Protein AF-A0A846SU11-F1 (afdb_monomer)

Nearest PDB structures (foldseek):
  7qep-assembly1_N0  TM=3.777E-01  e=4.670E-02  Encephalitozoon cuniculi GB-M1
  6uz7-assembly1_AS  TM=3.702E-01  e=7.712E-02  Kluyveromyces lactis
  8p5d-assembly1_LS0  TM=3.777E-01  e=9.308E-02  Spraguea lophii 42_110
  5xy3-assembly1_S  TM=3.312E-01  e=1.742E-01  Trichomonas vaginalis
  4v9f-assembly1_6  TM=5.504E-01  e=1.564E+00  Haloarcula marismortui ATCC 43049

Foldseek 3Di:
DPDVPPVVPPPPPPPPPDPLQVVQQVVQCVLCVLQPDPCSNVVSSVVSPDDDPPDPPVPCPPNDQKFKKFKKAQQVFRFIFIAARDNDQVVRQVRRLVRRLVPDPHSVRIHTQDMDISWKKWKKWQPDPVPDGIFIHIAIDSDQVVRQVVRLVRRLVRCPVSSVRIDTPDMDGNHD

Secondary structure (DSSP, 8-state):
---TTTTTSSSTTSSSSSHHHHHHHHHHHHHHTTS--TTHHHHHHHTTTT--TT--------PPPP-EEEEEEETTT--EEEEEEESSHHHHHHHHHHHHHHT-SSGGGEEEEEEEESSEEEEEEE---SSS--EEEEEEESSHHHHHHHHHHHHHHHHGGGGGG-EEEEEEES--

Structure (mmCIF, N/CA/C/O backbone):
data_AF-A0A846SU11-F1
#
_entry.id   AF-A0A846SU11-F1
#
loop_
_atom_site.group_PDB
_atom_site.id
_atom_site.type_symbol
_atom_site.label_atom_id
_atom_site.label_alt_id
_atom_site.label_comp_id
_atom_site.label_asym_id
_atom_site.label_entity_id
_atom_site.label_seq_id
_atom_site.pdbx_PDB_ins_code
_atom_site.Cartn_x
_atom_site.Cartn_y
_atom_site.Cartn_z
_atom_site.occupancy
_atom_site.B_iso_or_equiv
_atom_site.auth_seq_id
_atom_site.auth_comp_id
_atom_site.auth_asym_id
_atom_site.auth_atom_id
_atom_site.pdbx_PDB_model_num
ATOM 1 N N . MET A 1 1 ? 51.229 41.767 -45.728 1.00 41.34 1 MET A N 1
ATOM 2 C CA . MET A 1 1 ? 50.208 42.374 -44.838 1.00 41.34 1 MET A CA 1
ATOM 3 C C . MET A 1 1 ? 48.866 41.704 -45.139 1.00 41.34 1 MET A C 1
ATOM 5 O O . MET A 1 1 ? 48.055 42.259 -45.854 1.00 41.34 1 MET A O 1
ATOM 9 N N . SER A 1 2 ? 48.589 40.442 -44.807 1.00 48.06 2 SER A N 1
ATOM 10 C CA . SER A 1 2 ? 48.937 39.586 -43.651 1.00 48.06 2 SER A CA 1
ATOM 11 C C . SER A 1 2 ? 48.220 39.906 -42.336 1.00 48.06 2 SER A C 1
ATOM 13 O O . SER A 1 2 ? 48.728 39.527 -41.292 1.00 48.06 2 SER A O 1
ATOM 15 N N . ILE A 1 3 ? 47.058 40.573 -42.357 1.00 48.84 3 ILE A N 1
ATOM 16 C CA . ILE A 1 3 ? 46.268 40.768 -41.118 1.00 48.84 3 ILE A CA 1
ATO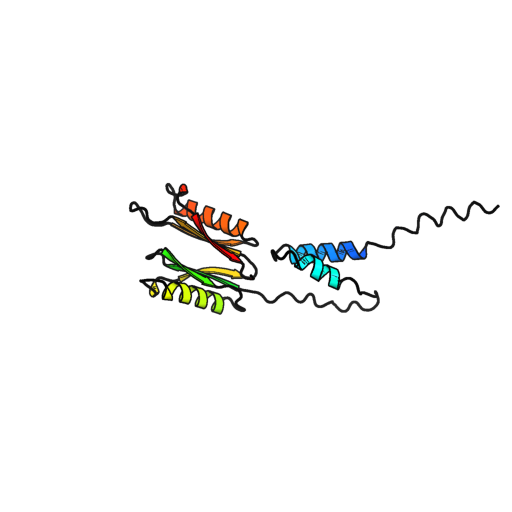M 17 C C . ILE A 1 3 ? 44.777 40.405 -41.285 1.00 48.84 3 ILE A C 1
ATOM 19 O O . ILE A 1 3 ? 44.140 39.991 -40.323 1.00 48.84 3 ILE A O 1
ATOM 23 N N . LEU A 1 4 ? 44.216 40.401 -42.501 1.00 34.19 4 LEU A N 1
ATOM 24 C CA . LEU A 1 4 ? 42.765 40.202 -42.684 1.00 34.19 4 LEU A CA 1
ATOM 25 C C . LEU A 1 4 ? 42.293 38.737 -42.819 1.00 34.19 4 LEU A C 1
ATOM 27 O O . LEU A 1 4 ? 41.109 38.490 -43.009 1.00 34.19 4 LEU A O 1
ATOM 31 N N . ARG A 1 5 ? 43.194 37.749 -42.717 1.00 40.12 5 ARG A N 1
ATOM 32 C CA . ARG A 1 5 ? 42.839 36.312 -42.762 1.00 40.12 5 ARG A CA 1
ATOM 33 C C . ARG A 1 5 ? 42.873 35.608 -41.405 1.00 40.12 5 ARG A C 1
ATOM 35 O O . ARG A 1 5 ? 42.391 34.487 -41.306 1.00 40.12 5 ARG A O 1
ATOM 42 N N . VAL A 1 6 ? 43.403 36.255 -40.367 1.00 44.25 6 VAL A N 1
ATOM 43 C CA . VAL A 1 6 ? 43.565 35.627 -39.042 1.00 44.25 6 VAL A CA 1
ATOM 44 C C . VAL A 1 6 ? 42.329 35.829 -38.158 1.00 44.25 6 VAL A C 1
ATOM 46 O O . VAL A 1 6 ? 42.034 34.989 -37.316 1.00 44.25 6 VAL A O 1
ATOM 49 N N . LEU A 1 7 ? 41.534 36.879 -38.392 1.00 41.66 7 LEU A N 1
ATOM 50 C CA . LEU A 1 7 ? 40.371 37.187 -37.547 1.00 41.66 7 LEU A CA 1
ATOM 51 C C . LEU A 1 7 ? 39.110 36.364 -37.860 1.00 41.66 7 LEU A C 1
ATOM 53 O O . LEU A 1 7 ? 38.232 36.275 -37.010 1.00 41.66 7 LEU A O 1
ATOM 57 N N . PHE A 1 8 ? 39.021 35.712 -39.023 1.00 39.62 8 PHE A N 1
ATOM 58 C CA . PHE A 1 8 ? 37.854 34.880 -39.354 1.00 39.62 8 PHE A CA 1
ATOM 59 C C . PHE A 1 8 ? 37.929 33.447 -38.811 1.00 39.62 8 PHE A C 1
ATOM 61 O O . PHE A 1 8 ? 36.906 32.773 -38.730 1.00 39.62 8 PHE A O 1
ATOM 68 N N . PHE A 1 9 ? 39.108 32.984 -38.391 1.00 40.53 9 PHE A N 1
ATOM 69 C CA . PHE A 1 9 ? 39.277 31.616 -37.887 1.00 40.53 9 PHE A CA 1
ATOM 70 C C . PHE A 1 9 ? 39.144 31.482 -36.365 1.00 40.53 9 PHE A C 1
ATOM 72 O O . PHE A 1 9 ? 39.096 30.363 -35.865 1.00 40.53 9 PHE A O 1
ATOM 79 N N . ALA A 1 10 ? 39.013 32.584 -35.620 1.00 44.22 10 ALA A N 1
ATOM 80 C CA . ALA A 1 10 ? 38.895 32.532 -34.160 1.00 44.22 10 ALA A CA 1
ATOM 81 C C . ALA A 1 10 ? 37.449 32.412 -33.633 1.00 44.22 10 ALA A C 1
ATOM 83 O O . ALA A 1 10 ? 37.269 32.150 -32.449 1.00 44.22 10 ALA A O 1
ATOM 84 N N . ILE A 1 11 ? 36.417 32.571 -34.475 1.00 48.34 11 ILE A N 1
ATOM 85 C CA . ILE A 1 11 ? 35.006 32.495 -34.026 1.00 48.34 11 ILE A CA 1
ATOM 86 C C . ILE A 1 11 ? 34.340 31.158 -34.406 1.00 48.34 11 ILE A C 1
ATOM 88 O O . ILE A 1 11 ? 33.343 30.767 -33.809 1.00 48.34 11 ILE A O 1
ATOM 92 N N . LEU A 1 12 ? 34.927 30.377 -35.316 1.00 45.78 12 LEU A N 1
ATOM 93 C CA . LEU A 1 12 ? 34.390 29.069 -35.726 1.00 45.78 12 LEU A CA 1
ATOM 94 C C . LEU A 1 12 ? 34.972 27.882 -34.932 1.00 45.78 12 LEU A C 1
ATOM 96 O O . LEU A 1 12 ? 34.860 26.739 -35.360 1.00 45.78 12 LEU A O 1
ATOM 100 N N . GLY A 1 13 ? 35.609 28.141 -33.784 1.00 43.75 13 GLY A N 1
ATOM 101 C CA . GLY A 1 13 ? 36.336 27.126 -33.011 1.00 43.75 13 GLY A CA 1
ATOM 102 C C . GLY A 1 13 ? 35.662 26.624 -31.731 1.00 43.75 13 GLY A C 1
ATOM 103 O O . GLY A 1 13 ? 36.184 25.695 -31.126 1.00 43.75 13 GLY A O 1
ATOM 104 N N . VAL A 1 14 ? 34.537 27.203 -31.289 1.00 50.31 14 VAL A N 1
ATOM 105 C CA . VAL A 1 14 ? 33.944 26.865 -29.969 1.00 50.31 14 VAL A CA 1
ATOM 106 C C . VAL A 1 14 ? 32.531 26.270 -30.053 1.00 50.31 14 VAL A C 1
ATOM 108 O O . VAL A 1 14 ? 31.925 25.987 -29.029 1.00 50.31 14 VAL A O 1
ATOM 111 N N . MET A 1 15 ? 31.986 26.036 -31.251 1.00 44.34 15 MET A N 1
ATOM 112 C CA . MET A 1 15 ? 30.589 25.583 -31.404 1.00 44.34 15 MET A CA 1
ATOM 113 C C . MET A 1 15 ? 30.408 24.111 -31.796 1.00 44.34 15 MET A C 1
ATOM 115 O O . MET A 1 15 ? 29.276 23.683 -32.001 1.00 44.34 15 MET A O 1
ATOM 119 N N . SER A 1 16 ? 31.476 23.314 -31.857 1.00 47.09 16 SER A N 1
ATOM 120 C CA . SER A 1 16 ? 31.373 21.915 -32.323 1.00 47.09 16 SER A CA 1
ATOM 121 C C . SER A 1 16 ? 31.581 20.864 -31.233 1.00 47.09 16 SER A C 1
ATOM 123 O O . SER A 1 16 ? 31.632 19.676 -31.521 1.00 47.09 16 SER A O 1
ATOM 125 N N . TRP A 1 17 ? 31.740 21.282 -29.981 1.00 42.22 17 TRP A N 1
ATOM 126 C CA . TRP A 1 17 ? 31.945 20.396 -28.839 1.00 42.22 17 TRP A CA 1
ATOM 127 C C . TRP A 1 17 ? 30.851 20.795 -27.837 1.00 42.22 17 TRP A C 1
ATOM 129 O O . TRP A 1 17 ? 30.674 21.988 -27.623 1.00 42.22 17 TRP A O 1
ATOM 139 N N . HIS A 1 18 ? 30.108 19.841 -27.267 1.00 48.16 18 HIS A N 1
ATOM 140 C CA . HIS A 1 18 ? 29.011 19.965 -26.271 1.00 48.16 18 HIS A CA 1
ATOM 141 C C . HIS A 1 18 ? 27.545 19.787 -26.730 1.00 48.16 18 HIS A C 1
ATOM 143 O O . HIS A 1 18 ? 26.698 19.601 -25.857 1.00 48.16 18 HIS A O 1
ATOM 149 N N . THR A 1 19 ? 27.182 19.731 -28.019 1.00 49.38 19 THR A N 1
ATOM 150 C CA . THR A 1 19 ? 25.759 19.485 -28.377 1.00 49.38 19 THR A CA 1
ATOM 151 C C . THR A 1 19 ? 25.312 18.032 -28.164 1.00 49.38 19 THR A C 1
ATOM 153 O O . THR A 1 19 ? 24.155 17.798 -27.817 1.00 49.38 19 THR A O 1
ATOM 156 N N . ALA A 1 20 ? 26.221 17.055 -28.274 1.00 49.12 20 ALA A N 1
ATOM 157 C CA . ALA A 1 20 ? 25.919 15.639 -28.027 1.00 49.12 20 ALA A CA 1
ATOM 158 C C . ALA A 1 20 ? 25.600 15.338 -26.546 1.00 49.12 20 ALA A C 1
ATOM 160 O O . ALA A 1 20 ? 24.793 14.459 -26.243 1.00 49.12 20 ALA A O 1
ATOM 161 N N . SER A 1 21 ? 26.178 16.106 -25.615 1.00 56.59 21 SER A N 1
ATOM 162 C CA . SER A 1 21 ? 26.011 15.882 -24.174 1.00 56.59 21 SER A CA 1
ATOM 163 C C . SER A 1 21 ? 24.641 16.320 -23.656 1.00 56.59 21 SER A C 1
ATOM 165 O O . SER A 1 21 ? 24.129 15.703 -22.728 1.00 56.59 21 SER A O 1
ATOM 167 N N . PHE A 1 22 ? 24.020 17.352 -24.245 1.00 58.19 22 PHE A N 1
ATOM 168 C CA . PHE A 1 22 ? 22.720 17.848 -23.774 1.00 58.19 22 PHE A CA 1
ATOM 169 C C . PHE A 1 22 ? 21.574 16.898 -24.136 1.00 58.19 22 PHE A C 1
ATOM 171 O O . PHE A 1 22 ? 20.717 16.636 -23.297 1.00 58.19 22 PHE A O 1
ATOM 178 N N . ALA A 1 23 ? 21.584 16.330 -25.347 1.00 59.16 23 ALA A N 1
ATOM 179 C CA . ALA A 1 23 ? 20.560 15.377 -25.773 1.00 59.16 23 ALA A CA 1
ATOM 180 C C . ALA A 1 23 ? 20.605 14.087 -24.934 1.00 59.16 23 ALA A C 1
ATOM 182 O O . ALA A 1 23 ? 19.574 13.697 -24.385 1.00 59.16 23 ALA A O 1
ATOM 183 N N . CYS A 1 24 ? 21.799 13.503 -24.737 1.00 67.25 24 CYS A N 1
ATOM 184 C CA . CYS A 1 24 ? 21.985 12.334 -23.864 1.00 67.25 24 CYS A CA 1
ATOM 185 C C . CYS A 1 24 ? 21.585 12.652 -22.411 1.00 67.25 24 CYS A C 1
ATOM 187 O O . CYS A 1 24 ? 20.802 11.920 -21.813 1.00 67.25 24 CYS A O 1
ATOM 189 N N . TYR A 1 25 ? 22.028 13.788 -21.858 1.00 69.94 25 TYR A N 1
ATOM 190 C CA . TYR A 1 25 ? 21.661 14.182 -20.495 1.00 69.94 25 TYR A CA 1
ATOM 191 C C . TYR A 1 25 ? 20.148 14.406 -20.324 1.00 69.94 25 TYR A C 1
ATOM 193 O O . TYR A 1 25 ? 19.591 14.034 -19.294 1.00 69.94 25 TYR A O 1
ATOM 201 N N . SER A 1 26 ? 19.471 14.979 -21.327 1.00 67.00 26 SER A N 1
ATOM 202 C CA . SER A 1 26 ? 18.024 15.241 -21.289 1.00 67.00 26 SER A CA 1
ATOM 203 C C . SER A 1 26 ? 17.159 13.978 -21.376 1.00 67.00 26 SER A C 1
ATOM 205 O O . SER A 1 26 ? 16.085 13.943 -20.785 1.00 67.00 26 SER A O 1
ATOM 207 N N . GLN A 1 27 ? 17.625 12.940 -22.076 1.00 65.00 27 GLN A N 1
ATOM 208 C CA . GLN A 1 27 ? 16.962 11.632 -22.105 1.00 65.00 27 GLN A CA 1
ATOM 209 C C . GLN A 1 27 ? 17.208 10.907 -20.780 1.00 65.00 27 GLN A C 1
ATOM 211 O O . GLN A 1 27 ? 16.256 10.636 -20.048 1.00 65.00 27 GLN A O 1
ATOM 216 N N . CYS A 1 28 ? 18.478 10.790 -20.368 1.00 73.12 28 CYS A N 1
ATOM 217 C CA . CYS A 1 28 ? 18.847 10.191 -19.086 1.00 73.12 28 CYS A CA 1
ATOM 218 C C . CYS A 1 28 ? 18.096 10.818 -17.902 1.00 73.12 28 CYS A C 1
ATOM 220 O O . CYS A 1 28 ? 17.705 10.102 -16.986 1.00 73.12 28 CYS A O 1
ATOM 222 N N . SER A 1 29 ? 17.870 12.137 -17.886 1.00 70.44 29 SER A N 1
ATOM 223 C CA . SER A 1 29 ? 17.114 12.777 -16.806 1.00 70.44 29 SER A CA 1
ATOM 224 C C . SER A 1 29 ? 15.637 12.368 -16.800 1.00 70.44 29 SER A C 1
ATOM 226 O O . SER A 1 29 ? 15.122 12.035 -15.735 1.00 70.44 29 SER A O 1
ATOM 228 N N . LEU A 1 30 ? 14.970 12.304 -17.958 1.00 64.44 30 LEU A N 1
ATOM 229 C CA . LEU A 1 30 ? 13.574 11.861 -18.071 1.00 64.44 30 LEU A CA 1
ATOM 230 C C . LEU A 1 30 ? 13.388 10.394 -17.655 1.00 64.44 30 LEU A C 1
ATOM 232 O O . LEU A 1 30 ? 12.387 10.059 -17.013 1.00 64.44 30 LEU A O 1
ATOM 236 N N . GLU A 1 31 ? 14.343 9.523 -17.987 1.00 61.06 31 GLU A N 1
ATOM 237 C CA . GLU A 1 31 ? 14.309 8.118 -17.576 1.00 61.06 31 GLU A CA 1
ATOM 238 C C . GLU A 1 31 ? 14.682 7.922 -16.097 1.00 61.06 31 GLU A C 1
ATOM 240 O O . GLU A 1 31 ? 14.063 7.103 -15.409 1.00 61.06 31 GLU A O 1
ATOM 245 N N . CYS A 1 32 ? 15.653 8.684 -15.583 1.00 71.00 32 CYS A N 1
ATOM 246 C CA . CYS A 1 32 ? 16.183 8.501 -14.233 1.00 71.00 32 CYS A CA 1
ATOM 247 C C . CYS A 1 32 ? 15.395 9.214 -13.126 1.00 71.00 32 CYS A C 1
ATOM 249 O O . CYS A 1 32 ? 15.512 8.803 -11.966 1.00 71.00 32 CYS A O 1
ATOM 251 N N . ASP A 1 33 ? 14.569 10.221 -13.437 1.00 63.91 33 ASP A N 1
ATOM 252 C CA . ASP A 1 33 ? 13.785 10.976 -12.438 1.00 63.91 33 ASP A CA 1
ATOM 253 C C . ASP A 1 33 ? 12.824 10.074 -11.633 1.00 63.91 33 ASP A C 1
ATOM 255 O O . ASP A 1 33 ? 12.461 10.357 -10.492 1.00 63.91 33 ASP A O 1
ATOM 259 N N . ARG A 1 34 ? 12.459 8.907 -12.183 1.00 60.66 34 ARG A N 1
ATOM 260 C CA . ARG A 1 34 ? 11.568 7.934 -11.526 1.00 60.66 34 ARG A CA 1
ATOM 261 C C . ARG A 1 34 ? 12.279 6.935 -10.611 1.00 60.66 34 ARG A C 1
ATOM 263 O O . ARG A 1 34 ? 11.605 6.208 -9.884 1.00 60.66 34 ARG A O 1
ATOM 270 N N . SER A 1 35 ? 13.611 6.866 -10.635 1.00 60.94 35 SER A N 1
ATOM 271 C CA . SER A 1 35 ? 14.362 5.770 -9.996 1.00 60.94 35 SER A CA 1
ATOM 272 C C . SER A 1 35 ? 14.759 6.014 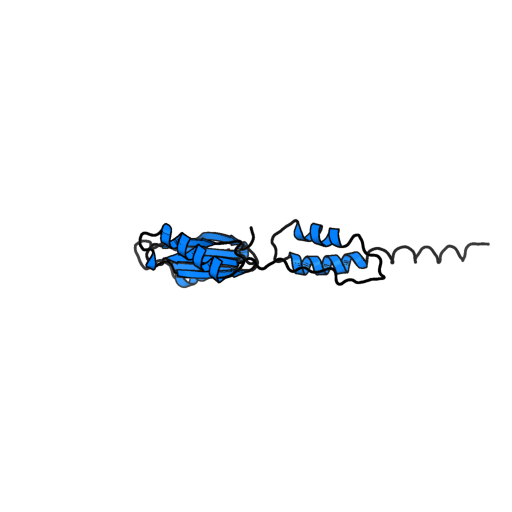-8.537 1.00 60.94 35 SER A C 1
ATOM 274 O O . SER A 1 35 ? 15.115 5.048 -7.872 1.00 60.94 35 SER A O 1
ATOM 276 N N . ASN A 1 36 ? 14.724 7.256 -8.025 1.00 59.59 36 ASN A N 1
ATOM 277 C CA . ASN A 1 36 ? 15.319 7.642 -6.723 1.00 59.59 36 ASN A CA 1
ATOM 278 C C . ASN A 1 36 ? 16.770 7.140 -6.506 1.00 59.59 36 ASN A C 1
ATOM 280 O O . ASN A 1 36 ? 17.249 7.095 -5.374 1.00 59.59 36 ASN A O 1
ATOM 284 N N . ASP A 1 37 ? 17.477 6.788 -7.581 1.00 64.31 37 ASP A N 1
ATOM 285 C CA . ASP A 1 37 ? 18.845 6.286 -7.557 1.00 64.31 37 ASP A CA 1
ATOM 286 C C . ASP A 1 37 ? 19.783 7.391 -8.050 1.00 64.31 37 ASP A C 1
ATOM 288 O O . ASP A 1 37 ? 19.783 7.754 -9.230 1.00 64.31 37 ASP A O 1
ATOM 292 N N . ALA A 1 38 ? 20.584 7.934 -7.131 1.00 64.69 38 ALA A N 1
ATOM 293 C CA . ALA A 1 38 ? 21.548 8.994 -7.421 1.00 64.69 38 ALA A CA 1
ATOM 294 C C . ALA A 1 38 ? 22.657 8.547 -8.393 1.00 64.69 38 ALA A C 1
ATOM 296 O O . ALA A 1 38 ? 23.331 9.392 -8.982 1.00 64.69 38 ALA A O 1
ATOM 297 N N . SER A 1 39 ? 22.837 7.236 -8.582 1.00 69.94 39 SER A N 1
ATOM 298 C CA . SER A 1 39 ? 23.801 6.667 -9.521 1.00 69.94 39 SER A CA 1
ATOM 299 C C . SER A 1 39 ? 23.241 6.478 -10.937 1.00 69.94 39 SER A C 1
ATOM 301 O O . SER A 1 39 ? 24.019 6.323 -11.876 1.00 69.94 39 SER A O 1
ATOM 303 N N . CYS A 1 40 ? 21.921 6.592 -11.132 1.00 73.50 40 CYS A N 1
ATOM 304 C CA . CYS A 1 40 ? 21.284 6.393 -12.439 1.00 73.50 40 CYS A CA 1
ATOM 305 C C . CYS A 1 40 ? 21.804 7.374 -13.498 1.00 73.50 40 CYS A C 1
ATOM 307 O O . CYS A 1 40 ? 22.213 6.963 -14.581 1.00 73.50 40 CYS A O 1
ATOM 309 N N . ILE A 1 41 ? 21.859 8.670 -13.168 1.00 73.56 41 ILE A N 1
ATOM 310 C CA . ILE A 1 41 ? 22.346 9.706 -14.090 1.00 73.56 41 ILE A CA 1
ATOM 311 C C . ILE A 1 41 ? 23.819 9.472 -14.473 1.00 73.56 41 ILE A C 1
ATOM 313 O O . ILE A 1 41 ? 24.095 9.400 -15.669 1.00 73.56 41 ILE A O 1
ATOM 317 N N . PRO A 1 42 ? 24.778 9.321 -13.536 1.00 65.06 42 PRO A N 1
ATOM 318 C CA . PRO A 1 42 ? 26.177 9.112 -13.909 1.00 65.06 42 PRO A CA 1
ATOM 319 C C . PRO A 1 42 ? 26.436 7.780 -14.630 1.00 65.06 42 PRO A C 1
ATOM 321 O O . PRO A 1 42 ? 27.301 7.757 -15.500 1.00 65.06 42 PRO A O 1
ATOM 324 N N . LEU A 1 43 ? 25.690 6.704 -14.342 1.00 68.06 43 LEU A N 1
ATOM 325 C CA . LEU A 1 43 ? 25.784 5.429 -15.078 1.00 68.06 43 LEU A CA 1
ATOM 326 C C . LEU A 1 43 ? 25.211 5.525 -16.504 1.00 68.06 43 LEU A C 1
ATOM 328 O O . LEU A 1 43 ? 25.769 4.963 -17.448 1.00 68.06 43 LEU A O 1
ATOM 332 N N . CYS A 1 44 ? 24.111 6.259 -16.680 1.00 73.00 44 CYS A N 1
ATOM 333 C CA . CYS A 1 44 ? 23.528 6.524 -17.996 1.00 73.00 44 CYS A CA 1
ATOM 334 C C . CYS A 1 44 ? 24.467 7.395 -18.843 1.00 73.00 44 CYS A C 1
ATOM 336 O O . CYS A 1 44 ? 24.798 7.058 -19.977 1.00 73.00 44 CYS A O 1
ATOM 338 N N . VAL A 1 45 ? 24.984 8.479 -18.259 1.00 71.12 45 VAL A N 1
ATOM 339 C CA . VAL A 1 45 ? 25.872 9.425 -18.946 1.00 71.12 45 VAL A CA 1
ATOM 340 C C . VAL A 1 45 ? 27.250 8.820 -19.246 1.00 71.12 45 VAL A C 1
ATOM 342 O O . VAL A 1 45 ? 27.815 9.118 -20.297 1.00 71.12 45 VAL A O 1
ATOM 345 N N . SER A 1 46 ? 27.800 7.949 -18.388 1.00 66.88 46 SER A N 1
ATOM 346 C CA . SER A 1 46 ? 29.077 7.264 -18.666 1.00 66.88 46 SER A CA 1
ATOM 347 C C . SER A 1 46 ? 28.986 6.321 -19.868 1.00 66.88 46 SER A C 1
ATOM 349 O O . SER A 1 46 ? 29.954 6.169 -20.612 1.00 66.88 46 SER A O 1
ATOM 351 N N . SER A 1 47 ? 27.798 5.772 -20.125 1.00 63.72 47 SER A N 1
ATOM 352 C CA . SER A 1 47 ? 27.512 4.945 -21.301 1.00 63.72 47 SER A CA 1
ATOM 353 C C . SER A 1 47 ? 27.477 5.756 -22.610 1.00 63.72 47 SER A C 1
ATOM 355 O O . SER A 1 47 ? 27.575 5.180 -23.689 1.00 63.72 47 SER A O 1
ATOM 357 N N . CYS A 1 48 ? 27.406 7.094 -22.540 1.00 64.19 48 CYS A N 1
ATOM 358 C CA . CYS A 1 48 ? 27.434 7.985 -23.707 1.00 64.19 48 CYS A CA 1
ATOM 359 C C . CYS A 1 48 ? 28.858 8.363 -24.175 1.00 64.19 48 CYS A C 1
ATOM 361 O O . CYS A 1 48 ? 29.002 8.985 -25.226 1.00 64.19 48 CYS A O 1
ATOM 363 N N . GLN A 1 49 ? 29.922 8.014 -23.438 1.00 54.41 49 GLN A N 1
ATOM 364 C CA . GLN A 1 49 ? 31.281 8.538 -23.675 1.00 54.41 49 GLN A CA 1
ATOM 365 C C . GLN A 1 49 ? 32.102 7.806 -24.764 1.00 54.41 49 GLN A C 1
ATOM 367 O O . GLN A 1 49 ? 33.315 7.990 -24.832 1.00 54.41 49 GLN A O 1
ATOM 372 N N . GLY A 1 50 ? 31.477 7.007 -25.639 1.00 51.41 50 GLY A N 1
ATOM 373 C CA . GLY A 1 50 ? 32.194 6.146 -26.598 1.00 51.41 50 GLY A CA 1
ATOM 374 C C . GLY A 1 50 ? 31.719 6.138 -28.057 1.00 51.41 50 GLY A C 1
ATOM 375 O O . GLY A 1 50 ? 32.085 5.219 -28.783 1.00 51.41 50 GLY A O 1
ATOM 376 N N . MET A 1 51 ? 30.902 7.090 -28.519 1.00 45.94 51 MET A N 1
ATOM 377 C CA . MET A 1 51 ? 30.251 6.976 -29.838 1.00 45.94 51 MET A CA 1
ATOM 378 C C . MET A 1 51 ? 31.031 7.661 -30.981 1.00 45.94 51 MET A C 1
ATOM 380 O O . MET A 1 51 ? 31.126 8.886 -31.029 1.00 45.94 51 MET A O 1
ATOM 384 N N . ASN A 1 52 ? 31.531 6.865 -31.939 1.00 48.19 52 ASN A N 1
ATOM 385 C CA . ASN A 1 52 ? 31.737 7.292 -33.331 1.00 48.19 52 ASN A CA 1
ATOM 386 C C . ASN A 1 52 ? 30.370 7.315 -34.043 1.00 48.19 52 ASN A C 1
ATOM 388 O O . ASN A 1 52 ? 29.563 6.408 -33.863 1.00 48.19 52 ASN A O 1
ATOM 392 N N . MET A 1 53 ? 30.126 8.346 -34.850 1.00 51.00 53 MET A N 1
ATOM 393 C CA . MET A 1 53 ? 28.827 8.725 -35.439 1.00 51.00 53 MET A CA 1
ATOM 394 C C . MET A 1 53 ? 28.306 7.842 -36.596 1.00 51.00 53 MET A C 1
ATOM 396 O O . MET A 1 53 ? 27.267 8.173 -37.157 1.00 51.00 53 MET A O 1
ATOM 400 N N . ASP A 1 54 ? 28.974 6.742 -36.963 1.00 41.22 54 ASP A N 1
ATOM 401 C CA . ASP A 1 54 ? 28.664 6.021 -38.217 1.00 41.22 54 ASP A CA 1
ATOM 402 C C . ASP A 1 54 ? 27.826 4.744 -38.064 1.00 41.22 54 ASP A C 1
ATOM 404 O O . ASP A 1 54 ? 27.337 4.215 -39.059 1.00 41.22 54 ASP A O 1
ATOM 408 N N . TYR A 1 55 ? 27.575 4.274 -36.842 1.00 43.97 55 TYR A N 1
ATOM 409 C CA . TYR A 1 55 ? 26.595 3.216 -36.596 1.00 43.97 55 TYR A CA 1
ATOM 410 C C . TYR A 1 55 ? 25.833 3.549 -35.321 1.00 43.97 55 TYR A C 1
ATOM 412 O O . TYR A 1 55 ? 26.276 3.254 -34.213 1.00 43.97 55 TYR A O 1
ATOM 420 N N . ILE A 1 56 ? 24.668 4.179 -35.486 1.00 46.12 56 ILE A N 1
ATOM 421 C CA . ILE A 1 56 ? 23.635 4.177 -34.452 1.00 46.12 56 ILE A CA 1
ATOM 422 C C . ILE A 1 56 ? 23.096 2.744 -34.402 1.00 46.12 56 ILE A C 1
ATOM 424 O O . ILE A 1 56 ? 22.040 2.433 -34.947 1.00 46.12 56 ILE A O 1
ATOM 428 N N . GLU A 1 57 ? 23.845 1.845 -33.768 1.00 47.62 57 GLU A N 1
ATOM 429 C CA . GLU A 1 57 ? 23.205 0.744 -33.063 1.00 47.62 57 GLU A CA 1
ATOM 430 C C . GLU A 1 57 ? 22.240 1.430 -32.088 1.00 47.62 57 GLU A C 1
ATOM 432 O O . GLU A 1 57 ? 22.677 2.331 -31.360 1.00 47.62 57 GLU A O 1
ATOM 437 N N . PRO A 1 58 ? 20.935 1.112 -32.084 1.00 50.84 58 PRO A N 1
ATOM 438 C CA . PRO A 1 58 ? 20.070 1.530 -31.000 1.00 50.84 58 PRO A CA 1
ATOM 439 C C . PRO A 1 58 ? 20.682 0.937 -29.735 1.00 50.84 58 PRO A C 1
ATOM 441 O O . PRO A 1 58 ? 20.468 -0.235 -29.429 1.00 50.84 58 PRO A O 1
ATOM 444 N N . GLY A 1 59 ? 21.507 1.737 -29.049 1.00 48.78 59 GLY A N 1
ATOM 445 C CA . GLY A 1 59 ? 22.069 1.402 -27.757 1.00 48.78 59 GLY A CA 1
ATOM 446 C C . GLY A 1 59 ? 20.885 0.930 -26.955 1.00 48.78 59 GLY A C 1
ATOM 447 O O . GLY A 1 59 ? 19.903 1.667 -26.844 1.00 48.78 59 GLY A O 1
ATOM 448 N N . SER A 1 60 ? 20.902 -0.346 -26.574 1.00 52.84 60 SER A N 1
ATOM 449 C CA . SER A 1 60 ? 19.748 -0.976 -25.96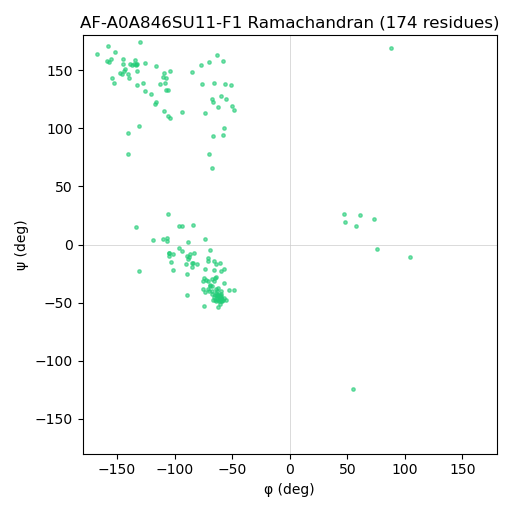7 1.00 52.84 60 SER A CA 1
ATOM 450 C C . SER A 1 60 ? 19.416 -0.143 -24.741 1.00 52.84 60 SER A C 1
ATOM 452 O O . SER A 1 60 ? 20.088 -0.258 -23.715 1.00 52.84 60 SER A O 1
ATOM 454 N N . GLY A 1 61 ? 18.411 0.726 -24.860 1.00 50.06 61 GLY A N 1
ATOM 455 C CA . GLY A 1 61 ? 17.751 1.394 -23.756 1.00 50.06 61 GLY A CA 1
ATOM 456 C C . GLY A 1 61 ? 17.014 0.305 -23.006 1.00 50.06 61 GLY A C 1
ATOM 457 O O . GLY A 1 61 ? 15.791 0.205 -23.075 1.00 50.06 61 GLY A O 1
ATOM 458 N N . ALA A 1 62 ? 17.785 -0.608 -22.415 1.00 55.69 62 ALA A N 1
ATOM 459 C CA . ALA A 1 62 ? 17.314 -1.789 -21.749 1.00 55.69 62 ALA A CA 1
ATOM 460 C C . ALA A 1 62 ? 16.571 -1.266 -20.535 1.00 55.69 62 ALA A C 1
ATOM 462 O O . ALA A 1 62 ? 17.155 -0.948 -19.498 1.00 55.69 62 ALA A O 1
ATOM 463 N N . LYS A 1 63 ? 15.262 -1.093 -20.716 1.00 63.12 63 LYS A N 1
ATOM 464 C CA . LYS A 1 63 ? 14.340 -0.744 -19.656 1.00 63.12 63 LYS A CA 1
ATOM 465 C C . LYS A 1 63 ? 14.610 -1.722 -18.524 1.00 63.12 63 LYS A C 1
ATOM 467 O O . LYS A 1 63 ? 14.472 -2.932 -18.713 1.00 63.12 63 LYS A O 1
ATOM 472 N N . LEU A 1 64 ? 15.005 -1.194 -17.365 1.00 77.19 64 LEU A N 1
ATOM 473 C CA . LEU A 1 64 ? 15.196 -2.026 -16.185 1.00 77.19 64 LEU A CA 1
ATOM 474 C C . LEU A 1 64 ? 13.937 -2.882 -15.980 1.00 77.19 64 LEU A C 1
ATOM 476 O O . LEU A 1 64 ? 12.822 -2.358 -16.132 1.00 77.19 64 LEU A O 1
ATOM 480 N N . PRO A 1 65 ? 14.094 -4.175 -15.646 1.00 85.00 65 PRO A N 1
ATOM 481 C CA . PRO A 1 65 ? 12.952 -5.050 -15.449 1.00 85.00 65 PRO A CA 1
ATOM 482 C C . PRO A 1 65 ? 12.034 -4.449 -14.386 1.00 85.00 65 PRO A C 1
ATOM 484 O O . PRO A 1 65 ? 12.501 -3.899 -13.377 1.00 85.00 65 PRO A O 1
ATOM 487 N N . ASP A 1 66 ? 10.728 -4.520 -14.641 1.00 92.44 66 ASP A N 1
ATOM 488 C CA . ASP A 1 66 ? 9.730 -4.003 -13.714 1.00 92.44 66 ASP A CA 1
ATOM 489 C C . ASP A 1 66 ? 9.852 -4.724 -12.380 1.00 92.44 66 ASP A C 1
ATOM 491 O O . ASP A 1 66 ? 9.845 -5.952 -12.318 1.00 92.44 66 ASP A O 1
ATOM 495 N N . LYS A 1 67 ? 9.964 -3.943 -11.307 1.00 96.19 67 LYS A N 1
ATOM 496 C CA . LYS A 1 67 ? 9.934 -4.469 -9.948 1.00 96.19 67 LYS A CA 1
ATOM 497 C C . LYS A 1 67 ? 8.620 -4.106 -9.300 1.00 96.19 67 LYS A C 1
ATOM 499 O O . LYS A 1 67 ? 8.195 -2.953 -9.359 1.00 96.19 67 LYS A O 1
ATOM 504 N N . TYR A 1 68 ? 8.006 -5.094 -8.669 1.00 98.12 68 TYR A N 1
ATOM 505 C CA . TYR A 1 68 ? 6.702 -5.005 -8.038 1.00 98.12 68 TYR A CA 1
ATOM 506 C C . TYR A 1 68 ? 6.845 -5.008 -6.519 1.00 98.12 68 TYR A C 1
ATOM 508 O O . TYR A 1 68 ? 7.692 -5.699 -5.945 1.00 98.12 68 TYR A O 1
ATOM 516 N N . GLY A 1 69 ? 5.984 -4.231 -5.873 1.00 98.19 69 GLY A N 1
ATOM 517 C CA . GLY A 1 69 ? 5.776 -4.251 -4.438 1.00 98.19 69 GLY A CA 1
ATOM 518 C C . GLY A 1 69 ? 4.291 -4.234 -4.109 1.00 98.19 69 GLY A C 1
ATOM 519 O O . GLY A 1 69 ? 3.468 -3.787 -4.911 1.00 98.19 69 GLY A O 1
ATOM 520 N N . ALA A 1 70 ? 3.944 -4.744 -2.934 1.00 98.69 70 ALA A N 1
ATOM 521 C CA . ALA A 1 70 ? 2.572 -4.758 -2.453 1.00 98.69 70 ALA A CA 1
ATOM 522 C C . ALA A 1 70 ? 2.503 -4.553 -0.942 1.00 98.69 70 ALA A C 1
ATOM 524 O O . ALA A 1 70 ? 3.448 -4.834 -0.204 1.00 98.69 70 ALA A O 1
ATOM 525 N N . ILE A 1 71 ? 1.355 -4.056 -0.494 1.00 98.62 71 ILE A N 1
ATOM 526 C CA . ILE A 1 71 ? 0.977 -3.942 0.909 1.00 98.62 71 ILE A CA 1
ATOM 527 C C . ILE A 1 71 ? -0.295 -4.757 1.086 1.00 98.62 71 ILE A C 1
ATOM 529 O O . ILE A 1 71 ? -1.259 -4.566 0.345 1.00 98.62 71 ILE A O 1
ATOM 533 N N . ALA A 1 72 ? -0.305 -5.639 2.076 1.00 98.31 72 ALA A N 1
ATOM 534 C CA . ALA A 1 72 ? -1.496 -6.319 2.555 1.00 98.31 72 ALA A CA 1
ATOM 535 C C . ALA A 1 72 ? -1.867 -5.794 3.942 1.00 98.31 72 ALA A C 1
ATOM 537 O O . ALA A 1 72 ? -0.990 -5.418 4.722 1.00 98.31 72 ALA A O 1
ATOM 538 N N . PHE A 1 73 ? -3.159 -5.765 4.245 1.00 96.31 73 PHE A N 1
ATOM 539 C CA . PHE A 1 73 ? -3.690 -5.207 5.479 1.00 96.31 73 PHE A CA 1
ATOM 540 C C . PHE A 1 73 ? -4.820 -6.076 6.030 1.00 96.31 73 PHE A C 1
ATOM 542 O O . PHE A 1 73 ? -5.612 -6.626 5.269 1.00 96.31 73 PHE A O 1
ATOM 549 N N . SER A 1 74 ? -4.879 -6.180 7.355 1.00 93.69 74 SER A N 1
ATOM 550 C CA . SER A 1 74 ? -5.972 -6.778 8.120 1.00 93.69 74 SER A CA 1
ATOM 551 C C . SER A 1 74 ? -6.705 -5.659 8.848 1.00 93.69 74 SER A C 1
ATOM 553 O O . SER A 1 74 ? -6.141 -5.007 9.730 1.00 93.69 74 SER A O 1
ATOM 555 N N . HIS A 1 75 ? -7.965 -5.424 8.487 1.00 87.56 75 HIS A N 1
ATOM 556 C CA . HIS A 1 75 ? -8.771 -4.381 9.114 1.00 87.56 75 HIS A CA 1
ATOM 557 C C . HIS A 1 75 ? -9.118 -4.725 10.565 1.00 87.56 75 HIS A C 1
ATOM 559 O O . HIS A 1 75 ? -9.132 -3.846 11.423 1.00 87.56 75 HIS A O 1
ATOM 565 N N . ALA A 1 76 ? -9.350 -6.005 10.861 1.00 86.44 76 ALA A N 1
ATOM 566 C CA . ALA A 1 76 ? -9.743 -6.460 12.186 1.00 86.44 76 ALA A CA 1
ATOM 567 C C . ALA A 1 76 ? -8.603 -6.344 13.206 1.00 86.44 76 ALA A C 1
ATOM 569 O O . ALA A 1 76 ? -8.836 -5.979 14.357 1.00 86.44 76 ALA A O 1
ATOM 570 N N . THR A 1 77 ? -7.369 -6.661 12.801 1.00 87.38 77 THR A N 1
ATOM 571 C CA . THR A 1 77 ? -6.214 -6.689 13.719 1.00 87.38 77 THR A CA 1
ATOM 572 C C . THR A 1 77 ? -5.273 -5.502 13.556 1.00 87.38 77 THR A C 1
ATOM 574 O O . THR A 1 77 ? -4.340 -5.365 14.344 1.00 87.38 77 THR A O 1
ATOM 577 N N . MET A 1 78 ? -5.487 -4.659 12.540 1.00 88.44 78 MET A N 1
ATOM 578 C CA . MET A 1 78 ? -4.565 -3.596 12.117 1.00 88.44 78 MET A CA 1
ATOM 579 C C . MET A 1 78 ? -3.162 -4.114 11.752 1.00 88.44 78 MET A C 1
ATOM 581 O O . MET A 1 78 ? -2.212 -3.331 11.676 1.00 88.44 78 MET A O 1
ATOM 585 N N . ASN A 1 79 ? -3.017 -5.427 11.533 1.00 92.94 79 ASN A N 1
ATOM 586 C CA . ASN A 1 79 ? -1.764 -6.015 11.087 1.00 92.94 79 ASN A CA 1
ATOM 587 C C . ASN A 1 79 ? -1.557 -5.763 9.593 1.00 92.94 79 ASN A C 1
ATOM 589 O O . ASN A 1 79 ? -2.516 -5.596 8.838 1.00 92.94 79 ASN A O 1
ATOM 593 N N . TYR A 1 80 ? -0.305 -5.762 9.154 1.00 95.94 80 TYR A N 1
ATOM 594 C CA . TYR A 1 80 ? 0.027 -5.532 7.759 1.00 95.94 80 TYR A CA 1
ATOM 595 C C . TYR A 1 80 ? 1.223 -6.364 7.317 1.00 95.94 80 TYR A C 1
ATOM 597 O O . TYR A 1 80 ? 2.036 -6.816 8.123 1.00 95.94 80 TYR A O 1
ATOM 605 N N . GLY A 1 81 ? 1.337 -6.543 6.008 1.00 97.50 81 GLY A N 1
ATOM 606 C CA . GLY A 1 81 ? 2.494 -7.156 5.384 1.00 97.50 81 GLY A CA 1
ATOM 607 C C . GLY A 1 81 ? 2.913 -6.418 4.137 1.00 97.50 81 GLY A C 1
ATOM 608 O O . GLY A 1 81 ? 2.115 -5.714 3.522 1.00 97.50 81 GLY A O 1
ATOM 609 N N . ILE A 1 82 ? 4.193 -6.535 3.806 1.00 97.94 82 ILE A N 1
ATOM 610 C CA . ILE A 1 82 ? 4.780 -5.854 2.659 1.00 97.94 82 ILE A CA 1
ATOM 611 C C . ILE A 1 82 ? 5.618 -6.813 1.831 1.00 97.94 82 ILE A C 1
ATOM 613 O O . ILE A 1 82 ? 6.161 -7.789 2.345 1.00 97.94 82 ILE A O 1
ATOM 617 N N . SER A 1 83 ? 5.770 -6.486 0.560 1.00 98.19 83 SER A N 1
ATOM 618 C CA . SER A 1 83 ? 6.681 -7.158 -0.358 1.00 98.19 83 SER A CA 1
ATOM 619 C C . SER A 1 83 ? 7.282 -6.144 -1.326 1.00 98.19 83 SER A C 1
ATOM 621 O O . SER A 1 83 ? 6.649 -5.141 -1.651 1.00 98.19 83 SER A O 1
ATOM 623 N N . TYR A 1 84 ? 8.510 -6.383 -1.775 1.00 97.56 84 TYR A N 1
ATOM 624 C CA . TYR A 1 84 ? 9.232 -5.541 -2.730 1.00 97.56 84 TYR A CA 1
ATOM 625 C C . TYR A 1 84 ? 10.221 -6.401 -3.526 1.00 97.56 84 TYR A C 1
ATOM 627 O O . TYR A 1 84 ? 10.518 -7.527 -3.134 1.00 97.56 84 TYR A O 1
ATOM 635 N N . ASN A 1 85 ? 10.735 -5.861 -4.629 1.00 96.62 85 ASN A N 1
ATOM 636 C CA . ASN A 1 85 ? 11.699 -6.485 -5.537 1.00 96.62 85 ASN A CA 1
ATOM 637 C C . ASN A 1 85 ? 11.218 -7.781 -6.220 1.00 96.62 85 ASN A C 1
ATOM 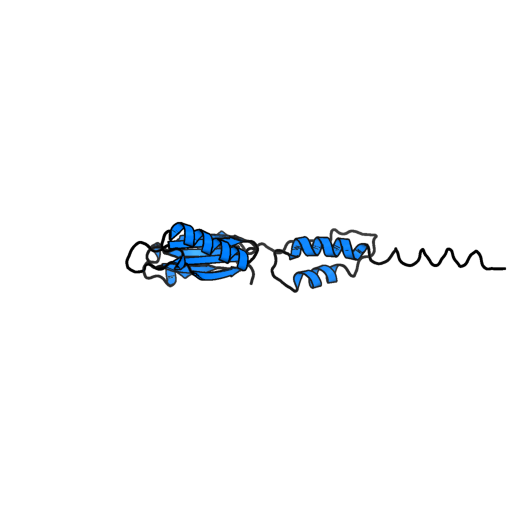639 O O . ASN A 1 85 ? 12.029 -8.603 -6.642 1.00 96.62 85 ASN A O 1
ATOM 643 N N . PHE A 1 86 ? 9.905 -7.955 -6.372 1.00 97.31 86 PHE A N 1
ATOM 644 C CA . PHE A 1 86 ? 9.337 -9.090 -7.103 1.00 97.31 86 PHE A CA 1
ATOM 645 C C . PHE A 1 86 ? 9.277 -8.814 -8.606 1.00 97.31 86 PHE A C 1
ATOM 647 O O . PHE A 1 86 ? 9.051 -7.679 -9.015 1.00 97.31 86 PHE A O 1
ATOM 654 N N . ASP A 1 87 ? 9.414 -9.860 -9.422 1.00 95.94 87 ASP A N 1
ATOM 655 C CA . ASP A 1 87 ? 9.340 -9.769 -10.892 1.00 95.94 87 ASP A CA 1
ATOM 656 C C . ASP A 1 87 ? 7.903 -9.799 -11.436 1.00 95.94 87 ASP A C 1
ATOM 658 O O . ASP A 1 87 ? 7.672 -9.587 -12.624 1.00 95.94 87 ASP A O 1
ATOM 662 N N . SER A 1 88 ? 6.911 -10.051 -10.576 1.00 97.62 88 SER A N 1
ATOM 663 C CA . SER A 1 88 ? 5.499 -10.000 -10.952 1.00 97.62 88 SER A CA 1
ATOM 664 C C . SER A 1 88 ? 4.624 -9.449 -9.834 1.00 97.62 88 SER A C 1
ATOM 666 O O . SER A 1 88 ? 4.896 -9.628 -8.642 1.00 97.62 88 SER A O 1
ATOM 668 N N . ARG A 1 89 ? 3.513 -8.824 -10.236 1.00 97.88 89 ARG A N 1
ATOM 669 C CA . ARG A 1 89 ? 2.464 -8.354 -9.327 1.00 97.88 89 ARG A CA 1
ATOM 670 C C . ARG A 1 89 ? 1.928 -9.482 -8.446 1.00 97.88 89 ARG A C 1
ATOM 672 O O . ARG A 1 89 ? 1.839 -9.308 -7.237 1.00 97.88 89 ARG A O 1
ATOM 679 N N . GLN A 1 90 ? 1.599 -10.630 -9.038 1.00 98.50 90 GLN A N 1
ATOM 680 C CA . GLN A 1 90 ? 0.972 -11.739 -8.317 1.00 98.50 90 GLN A CA 1
ATOM 681 C C . GLN A 1 90 ? 1.890 -12.299 -7.222 1.00 98.50 90 GLN A C 1
ATOM 683 O O . GLN A 1 90 ? 1.430 -12.563 -6.112 1.00 98.50 90 GLN A O 1
ATOM 688 N N . ALA A 1 91 ? 3.194 -12.417 -7.496 1.00 98.31 91 ALA A N 1
ATOM 689 C CA . ALA A 1 91 ? 4.161 -12.843 -6.490 1.00 98.31 91 ALA A CA 1
ATOM 690 C C . ALA A 1 91 ? 4.330 -11.797 -5.372 1.00 98.31 91 ALA A C 1
ATOM 692 O O . ALA A 1 91 ? 4.378 -12.166 -4.199 1.00 98.31 91 ALA A O 1
ATOM 693 N N . ALA A 1 92 ? 4.342 -10.500 -5.712 1.00 98.56 92 ALA A N 1
ATOM 694 C CA . ALA A 1 92 ? 4.369 -9.426 -4.720 1.00 98.56 92 ALA A CA 1
ATOM 695 C C . ALA A 1 92 ? 3.134 -9.469 -3.804 1.00 98.56 92 ALA A C 1
ATOM 697 O O . ALA A 1 92 ? 3.266 -9.467 -2.580 1.00 98.56 92 ALA A O 1
ATOM 698 N N . GLU A 1 93 ? 1.934 -9.529 -4.378 1.00 98.69 93 GLU A N 1
ATOM 699 C CA . GLU A 1 93 ? 0.672 -9.576 -3.637 1.00 98.69 93 GLU A CA 1
ATOM 700 C C . GLU A 1 93 ? 0.614 -10.795 -2.706 1.00 98.69 93 GLU A C 1
ATOM 702 O O . GLU A 1 93 ? 0.356 -10.640 -1.511 1.00 98.69 93 GLU A O 1
ATOM 707 N N . ALA A 1 94 ? 0.940 -11.987 -3.218 1.00 98.50 94 ALA A N 1
ATOM 708 C CA . ALA A 1 94 ? 0.965 -13.216 -2.427 1.00 98.50 94 ALA A CA 1
ATOM 709 C C . ALA A 1 94 ? 1.972 -13.139 -1.267 1.00 98.50 94 ALA A C 1
ATOM 711 O O . ALA A 1 94 ? 1.647 -13.507 -0.139 1.00 98.50 94 ALA A O 1
ATOM 712 N N . ALA A 1 95 ? 3.178 -12.614 -1.508 1.00 98.44 95 ALA A N 1
ATOM 713 C CA . ALA A 1 95 ? 4.189 -12.454 -0.467 1.00 98.44 95 ALA A CA 1
ATOM 714 C C . ALA A 1 95 ? 3.752 -11.465 0.627 1.00 98.44 95 ALA A C 1
ATOM 716 O O . ALA A 1 95 ? 3.934 -11.745 1.813 1.00 98.44 95 ALA A O 1
ATOM 717 N N . ALA A 1 96 ? 3.133 -10.340 0.252 1.00 98.38 96 ALA A N 1
ATOM 718 C CA . ALA A 1 96 ? 2.620 -9.365 1.213 1.00 98.38 96 ALA A CA 1
ATOM 719 C C . ALA A 1 96 ? 1.486 -9.953 2.069 1.00 98.38 96 ALA A C 1
ATOM 721 O O . ALA A 1 96 ? 1.491 -9.776 3.290 1.00 98.38 96 ALA A O 1
ATOM 722 N N . VAL A 1 97 ? 0.547 -10.688 1.455 1.00 98.31 97 VAL A N 1
ATOM 723 C CA . VAL A 1 97 ? -0.541 -11.376 2.172 1.00 98.31 97 VAL A CA 1
ATOM 724 C C . VAL A 1 97 ? 0.015 -12.435 3.117 1.00 98.31 97 VAL A C 1
ATOM 726 O O . VAL A 1 97 ? -0.356 -12.433 4.286 1.00 98.31 97 VAL A O 1
ATOM 729 N N . ASN A 1 98 ? 0.953 -13.271 2.667 1.00 97.62 98 ASN A N 1
ATOM 730 C CA . ASN A 1 98 ? 1.590 -14.282 3.516 1.00 9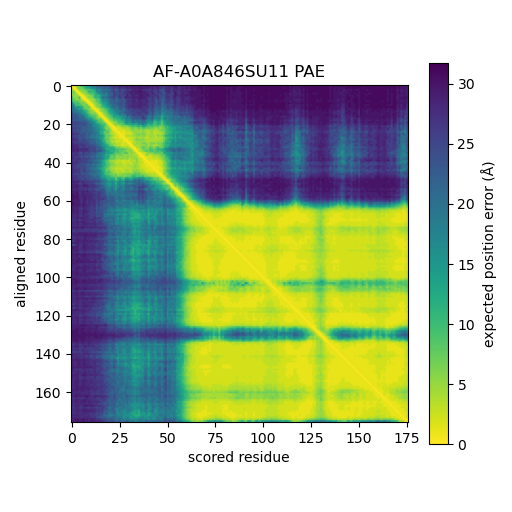7.62 98 ASN A CA 1
ATOM 731 C C . ASN A 1 98 ? 2.307 -13.646 4.713 1.00 97.62 98 ASN A C 1
ATOM 733 O O . ASN A 1 98 ? 2.163 -14.114 5.841 1.00 97.62 98 ASN A O 1
ATOM 737 N N . TYR A 1 99 ? 3.030 -12.543 4.498 1.00 96.56 99 TYR A N 1
ATOM 738 C CA . TYR A 1 99 ? 3.671 -11.814 5.591 1.00 96.56 99 TYR A CA 1
ATOM 739 C C . TYR A 1 99 ? 2.641 -11.262 6.586 1.00 96.56 99 TYR A C 1
ATOM 741 O O . TYR A 1 99 ? 2.834 -11.373 7.795 1.00 96.56 99 TYR A O 1
ATOM 749 N N . CYS A 1 100 ? 1.540 -10.681 6.103 1.00 96.94 100 CYS A N 1
ATOM 750 C CA . CYS A 1 100 ? 0.459 -10.209 6.969 1.00 96.94 100 CYS A CA 1
ATOM 751 C C . CYS A 1 100 ? -0.157 -11.372 7.762 1.00 96.94 100 CYS A C 1
ATOM 753 O O . CYS A 1 100 ? -0.308 -11.285 8.980 1.00 96.94 100 CYS A O 1
ATOM 755 N N . ALA A 1 101 ? -0.481 -12.472 7.085 1.00 95.12 101 ALA A N 1
ATOM 756 C CA . ALA A 1 101 ? -1.163 -13.625 7.653 1.00 95.12 101 ALA A CA 1
ATOM 757 C C . ALA A 1 101 ? -0.334 -14.300 8.755 1.00 95.12 101 ALA A C 1
ATOM 759 O O . ALA A 1 101 ? -0.862 -14.581 9.828 1.00 95.12 101 ALA A O 1
ATOM 760 N N . ASN A 1 102 ? 0.972 -14.472 8.530 1.00 92.00 102 ASN A N 1
ATOM 761 C CA . ASN A 1 102 ? 1.887 -15.108 9.484 1.00 92.00 102 ASN A CA 1
ATOM 762 C C . ASN A 1 102 ? 2.070 -14.315 10.785 1.00 92.00 102 ASN A C 1
ATOM 764 O O . ASN A 1 102 ? 2.461 -14.882 11.800 1.00 92.00 102 ASN A O 1
ATOM 768 N N . ASN A 1 103 ? 1.790 -13.012 10.759 1.00 82.12 103 ASN A N 1
ATOM 769 C CA . ASN A 1 103 ? 1.945 -12.121 11.906 1.00 82.12 103 ASN A CA 1
ATOM 770 C C . ASN A 1 103 ? 0.593 -11.715 12.527 1.00 82.12 103 ASN A C 1
ATOM 772 O O . ASN A 1 103 ? 0.555 -10.890 13.439 1.00 82.12 103 ASN A O 1
ATOM 776 N N . ALA A 1 104 ? -0.526 -12.249 12.021 1.00 82.25 104 ALA A N 1
ATOM 777 C CA . ALA A 1 104 ? -1.867 -11.873 12.449 1.00 82.25 104 ALA A CA 1
ATOM 778 C C . ALA A 1 104 ? -2.539 -12.975 13.278 1.00 82.25 104 ALA A C 1
ATOM 780 O O . ALA A 1 104 ? -2.588 -14.134 12.884 1.00 82.25 104 ALA A O 1
ATOM 781 N N . ASN A 1 105 ? -3.231 -12.569 14.345 1.00 84.00 105 ASN A N 1
ATOM 782 C CA . ASN A 1 105 ? -4.134 -13.446 15.106 1.00 84.00 105 ASN A CA 1
ATOM 783 C C . ASN A 1 105 ? -5.415 -13.828 14.325 1.00 84.00 105 ASN A C 1
ATOM 785 O O . ASN A 1 105 ? -6.229 -14.607 14.814 1.00 84.00 105 ASN A O 1
ATOM 789 N N . LYS A 1 106 ? -5.615 -13.267 13.121 1.00 88.31 106 LYS A N 1
ATOM 790 C CA . LYS A 1 106 ? -6.704 -13.594 12.185 1.00 88.31 106 LYS A CA 1
ATOM 791 C C . LYS A 1 106 ? -6.170 -13.611 10.739 1.00 88.31 106 LYS A C 1
ATOM 793 O O . LYS A 1 106 ? -6.384 -12.651 10.001 1.00 88.31 106 LYS A O 1
ATOM 798 N N . PRO A 1 107 ? -5.471 -14.681 10.320 1.00 87.00 107 PRO A N 1
ATOM 799 C CA . PRO A 1 107 ? -4.780 -14.744 9.026 1.00 87.00 107 PRO A CA 1
ATOM 800 C C . PRO A 1 107 ? -5.684 -14.511 7.806 1.00 87.00 107 PRO A C 1
ATOM 802 O O . PRO A 1 107 ? -5.261 -13.913 6.822 1.00 87.00 107 PRO A O 1
ATOM 805 N N . THR A 1 108 ? -6.949 -14.934 7.886 1.00 91.31 108 THR A N 1
ATOM 806 C CA . THR A 1 108 ? -7.947 -14.808 6.809 1.00 91.31 108 THR A CA 1
ATOM 807 C C . THR A 1 108 ? -8.425 -13.377 6.557 1.00 91.31 108 THR A C 1
ATOM 809 O O . THR A 1 108 ? -9.106 -13.132 5.567 1.00 91.31 108 THR A O 1
ATOM 812 N N . ASP A 1 109 ? -8.099 -12.432 7.445 1.00 92.94 109 ASP A N 1
ATOM 813 C CA . ASP A 1 109 ? -8.435 -11.011 7.286 1.00 92.94 109 ASP A CA 1
ATOM 814 C C . ASP A 1 109 ? -7.430 -10.247 6.415 1.00 92.94 109 ASP A C 1
ATOM 816 O O . ASP A 1 109 ? -7.714 -9.142 5.967 1.00 92.94 109 ASP A O 1
ATOM 820 N N . CYS A 1 110 ? -6.246 -10.821 6.186 1.00 96.44 110 CYS A N 1
ATOM 821 C CA . CYS A 1 110 ? -5.188 -10.180 5.421 1.00 96.44 110 CYS A CA 1
ATOM 822 C C . CYS A 1 110 ? -5.514 -10.179 3.927 1.00 96.44 110 CYS A C 1
ATOM 824 O O . CYS A 1 110 ? -5.506 -11.222 3.274 1.00 96.44 110 CYS A O 1
ATOM 826 N N . GLN A 1 111 ? -5.749 -8.991 3.377 1.00 97.31 111 GLN A N 1
ATOM 827 C CA . GLN A 1 111 ? -6.051 -8.786 1.962 1.00 97.31 111 GLN A CA 1
ATOM 828 C C . GLN A 1 111 ? -5.094 -7.772 1.345 1.00 97.31 111 GLN A C 1
ATOM 830 O O . GLN A 1 111 ? -4.514 -6.942 2.045 1.00 97.31 111 GLN A O 1
ATOM 835 N N . VAL A 1 112 ? -4.917 -7.831 0.024 1.00 98.25 112 VAL A N 1
ATOM 836 C CA . VAL A 1 112 ? -4.113 -6.844 -0.708 1.00 98.25 112 VAL A CA 1
ATOM 837 C C . VAL A 1 112 ? -4.762 -5.469 -0.561 1.00 98.25 112 VAL A C 1
ATOM 839 O O . VAL A 1 112 ? -5.889 -5.256 -0.995 1.00 98.25 112 VAL A O 1
ATOM 842 N N . ALA A 1 113 ? -4.030 -4.537 0.039 1.00 97.69 113 ALA A N 1
ATOM 843 C CA . ALA A 1 113 ? -4.447 -3.155 0.231 1.00 97.69 113 ALA A CA 1
ATOM 844 C C . ALA A 1 113 ? -4.032 -2.273 -0.953 1.00 97.69 113 ALA A C 1
ATOM 846 O O . ALA A 1 113 ? -4.809 -1.452 -1.429 1.00 97.69 113 ALA A O 1
ATOM 847 N N . THR A 1 114 ? -2.800 -2.440 -1.438 1.00 98.38 114 THR A N 1
ATOM 848 C CA . THR A 1 114 ? -2.315 -1.786 -2.658 1.00 98.38 114 THR A CA 1
ATOM 849 C C . THR A 1 114 ? -1.148 -2.570 -3.251 1.00 98.38 114 THR A C 1
ATOM 851 O O . THR A 1 114 ? -0.449 -3.298 -2.543 1.00 98.38 114 THR A O 1
ATOM 854 N N . TRP A 1 115 ? -0.912 -2.398 -4.545 1.00 98.38 115 TRP A N 1
ATOM 855 C CA . TRP A 1 115 ? 0.242 -2.925 -5.265 1.00 98.38 115 TRP A CA 1
ATOM 856 C C . TRP A 1 115 ? 0.741 -1.858 -6.236 1.00 98.38 115 TRP A C 1
ATOM 858 O O . TRP A 1 115 ? -0.002 -0.966 -6.642 1.00 98.38 115 TRP A O 1
ATOM 868 N N . PHE A 1 116 ? 2.016 -1.927 -6.590 1.00 98.06 116 PHE A N 1
ATOM 869 C CA . PHE A 1 116 ? 2.647 -0.938 -7.453 1.00 98.06 116 PHE A CA 1
ATOM 870 C C . PHE A 1 116 ? 3.909 -1.508 -8.101 1.00 98.06 116 PHE A C 1
ATOM 872 O O . PHE A 1 116 ? 4.505 -2.458 -7.594 1.00 98.06 116 PHE A O 1
ATOM 879 N N . TYR A 1 117 ? 4.327 -0.919 -9.221 1.00 96.12 117 TYR A N 1
ATOM 880 C CA . TYR A 1 117 ? 5.552 -1.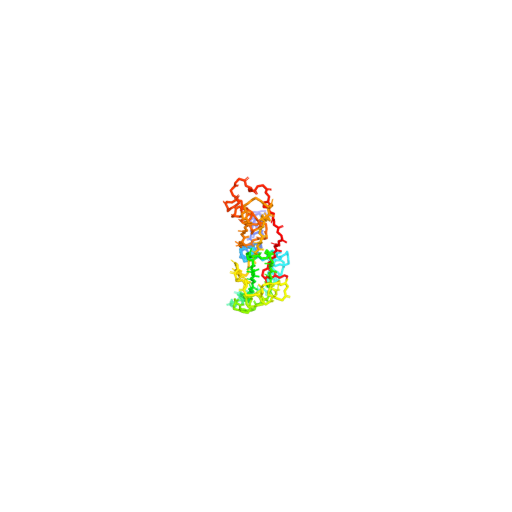285 -9.933 1.00 96.12 117 TYR A CA 1
ATOM 881 C C . TYR A 1 117 ? 6.412 -0.048 -10.177 1.00 96.12 117 TYR A C 1
ATOM 883 O O . TYR A 1 117 ? 5.879 1.020 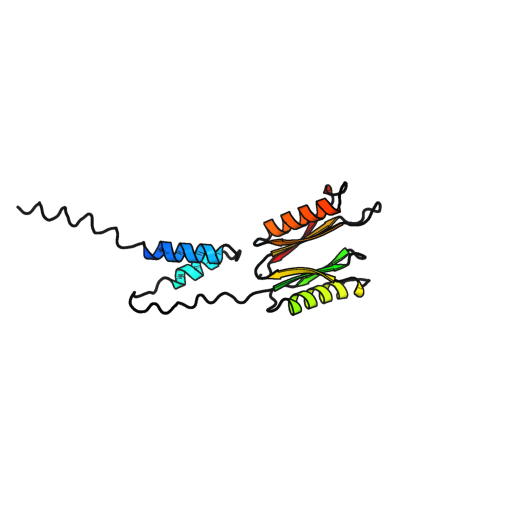-10.469 1.00 96.12 117 TYR A O 1
ATOM 891 N N . ASN A 1 118 ? 7.731 -0.177 -10.005 1.00 92.88 118 ASN A N 1
ATOM 892 C CA . ASN A 1 118 ? 8.716 0.914 -10.125 1.00 92.88 118 ASN A CA 1
ATOM 893 C C . ASN A 1 118 ? 8.329 2.209 -9.384 1.00 92.88 118 ASN A C 1
ATOM 895 O O . ASN A 1 118 ? 8.709 3.307 -9.775 1.00 92.88 118 ASN A O 1
ATOM 899 N N . HIS A 1 119 ? 7.522 2.076 -8.339 1.00 95.19 119 HIS A N 1
ATOM 900 C CA . HIS A 1 119 ? 6.934 3.160 -7.565 1.00 95.19 119 HIS A CA 1
ATOM 901 C C . HIS A 1 119 ? 7.196 2.893 -6.084 1.00 95.19 119 HIS A C 1
ATOM 903 O O . HIS A 1 119 ? 7.702 1.833 -5.702 1.00 95.19 119 HIS A O 1
ATOM 909 N N . CYS A 1 120 ? 6.821 3.847 -5.244 1.00 98.19 120 CYS A N 1
ATOM 910 C CA . CYS A 1 120 ? 6.822 3.697 -3.803 1.00 98.19 120 CYS A CA 1
ATOM 911 C C . CYS A 1 120 ? 5.397 3.647 -3.269 1.00 98.19 120 CYS A C 1
ATOM 913 O O . CYS A 1 120 ? 4.512 4.334 -3.778 1.00 98.19 120 CYS A O 1
ATOM 915 N N . GLY A 1 121 ? 5.191 2.834 -2.241 1.00 98.06 121 GLY A N 1
ATOM 916 C CA . GLY A 1 121 ? 3.937 2.706 -1.516 1.00 98.06 121 GLY A CA 1
ATOM 917 C C . GLY A 1 121 ? 4.090 3.145 -0.072 1.00 98.06 121 GLY A C 1
ATOM 918 O O . GLY A 1 121 ? 5.181 3.072 0.503 1.00 98.06 121 GLY A O 1
ATOM 919 N N . 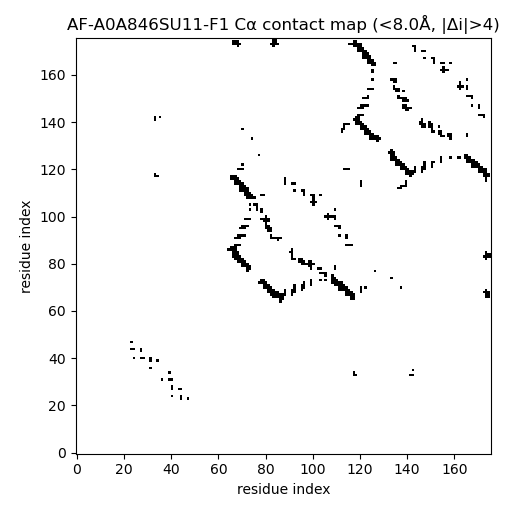ALA A 1 122 ? 2.990 3.588 0.522 1.00 98.69 122 ALA A N 1
ATOM 920 C CA . ALA A 1 122 ? 2.910 3.925 1.931 1.00 98.69 122 ALA A CA 1
ATOM 921 C C . ALA A 1 122 ? 1.576 3.480 2.528 1.00 98.69 122 ALA A C 1
ATOM 923 O O . ALA A 1 122 ? 0.545 3.508 1.862 1.00 98.69 122 ALA A O 1
ATOM 924 N N . LEU A 1 123 ? 1.616 3.097 3.801 1.00 98.50 123 LEU A N 1
ATOM 925 C CA . LEU A 1 123 ? 0.470 2.746 4.626 1.00 98.50 123 LEU A CA 1
ATOM 926 C C . LEU A 1 123 ? 0.364 3.759 5.763 1.00 98.50 123 LEU A C 1
ATOM 928 O O . LEU A 1 123 ? 1.296 3.906 6.562 1.00 98.50 123 LEU A O 1
ATOM 932 N N . ALA A 1 124 ? -0.781 4.427 5.848 1.00 98.06 124 ALA A N 1
ATOM 933 C CA . ALA A 1 124 ? -1.137 5.295 6.957 1.00 98.06 124 ALA A CA 1
ATOM 934 C C . ALA A 1 124 ? -2.297 4.693 7.748 1.00 98.06 124 ALA A C 1
ATOM 936 O O . ALA A 1 124 ? -3.248 4.173 7.168 1.00 98.06 124 ALA A O 1
ATOM 937 N N . ILE A 1 125 ? -2.213 4.771 9.076 1.00 95.75 125 ILE A N 1
ATOM 938 C CA . ILE A 1 125 ? -3.207 4.217 9.996 1.00 95.75 125 ILE A CA 1
ATOM 939 C C . ILE A 1 125 ? -3.567 5.257 11.054 1.00 95.75 125 ILE A C 1
ATOM 941 O O . ILE A 1 125 ? -2.701 5.902 11.648 1.00 95.75 125 ILE A O 1
ATOM 945 N N . LYS A 1 126 ? -4.862 5.345 11.337 1.00 93.31 126 LYS A N 1
ATOM 946 C CA . LYS A 1 126 ? -5.460 5.867 12.557 1.00 93.31 126 LYS A CA 1
ATOM 947 C C . LYS A 1 126 ? -5.942 4.678 13.399 1.00 93.31 126 LYS A C 1
ATOM 949 O O . LYS A 1 126 ? -6.952 4.063 13.043 1.00 93.31 126 LYS A O 1
ATOM 954 N N . PRO A 1 127 ? -5.289 4.366 14.529 1.00 84.12 127 PRO A N 1
ATOM 955 C CA . PRO A 1 127 ? -5.735 3.288 15.401 1.00 84.12 127 PRO A CA 1
ATOM 956 C C . PRO A 1 127 ? -7.170 3.493 15.887 1.00 84.12 127 PRO A C 1
ATOM 958 O O . PRO A 1 127 ? -7.686 4.618 15.944 1.00 84.12 127 PRO A O 1
ATOM 961 N N . ASN A 1 128 ? -7.806 2.397 16.283 1.00 79.94 128 ASN A N 1
ATOM 962 C CA . ASN A 1 128 ? -9.010 2.477 17.092 1.00 79.94 128 ASN A CA 1
ATOM 963 C C . ASN A 1 128 ? -8.627 3.031 18.480 1.00 79.94 128 ASN A C 1
ATOM 965 O O . ASN A 1 128 ? -7.716 2.517 19.124 1.00 79.94 128 ASN A O 1
ATOM 969 N N . SER A 1 129 ? -9.280 4.110 18.917 1.00 67.56 129 SER A N 1
ATOM 970 C CA . SER A 1 129 ? -9.052 4.751 20.221 1.00 67.56 129 SER A CA 1
ATOM 971 C C . SER A 1 129 ? -10.185 4.469 21.217 1.00 67.56 129 SER A C 1
ATOM 973 O O . SER A 1 129 ? -10.469 5.297 22.078 1.00 67.56 129 SER A O 1
ATOM 975 N N . GLY A 1 130 ? -10.900 3.349 21.055 1.00 60.09 130 GLY A N 1
ATOM 976 C CA . GLY A 1 130 ? -12.036 2.947 21.895 1.00 60.09 130 GLY A CA 1
ATOM 977 C C . GLY A 1 130 ? -13.337 3.719 21.631 1.00 60.09 130 GLY A C 1
ATOM 978 O O . GLY A 1 130 ? -14.366 3.406 22.221 1.00 60.09 130 GLY A O 1
ATOM 979 N N . LYS A 1 131 ? -13.315 4.718 20.739 1.00 52.31 131 LYS A N 1
ATOM 980 C CA . LYS A 1 131 ? -14.484 5.460 20.247 1.00 52.31 131 LYS A CA 1
ATOM 981 C C . LYS A 1 131 ? -14.417 5.506 18.716 1.00 52.31 131 LYS A C 1
ATOM 983 O O . LYS A 1 131 ? -13.642 6.288 18.166 1.00 52.31 131 LYS A O 1
ATOM 988 N N . GLY A 1 132 ? -15.212 4.663 18.056 1.00 62.16 132 GLY A N 1
ATOM 989 C CA . GLY A 1 132 ? -15.294 4.537 16.593 1.00 62.16 132 GLY A CA 1
ATOM 990 C C . GLY A 1 132 ? -14.299 3.549 15.974 1.00 62.16 132 GLY A C 1
ATOM 991 O O . GLY A 1 132 ? -13.368 3.088 16.634 1.00 62.16 132 GLY A O 1
ATOM 992 N N . ASP A 1 133 ? -14.490 3.244 14.691 1.00 74.00 133 ASP A N 1
ATOM 993 C CA . ASP A 1 133 ? -13.623 2.327 13.948 1.00 74.00 133 ASP A CA 1
ATOM 994 C C . ASP A 1 133 ? -12.233 2.929 13.694 1.00 74.00 133 ASP A C 1
ATOM 996 O O . ASP A 1 133 ? -12.017 4.149 13.736 1.00 74.00 133 ASP A O 1
ATOM 1000 N N . GLY A 1 134 ? -11.237 2.070 13.470 1.00 86.06 134 GLY A N 1
ATOM 1001 C CA . GLY A 1 134 ? -9.955 2.511 12.921 1.00 86.06 134 GLY A CA 1
ATOM 1002 C C . GLY A 1 134 ? -10.133 3.081 11.511 1.00 86.06 134 GLY A C 1
ATOM 1003 O O . GLY A 1 134 ? -11.148 2.866 10.862 1.00 86.06 134 GLY A O 1
ATOM 1004 N N . ALA A 1 135 ? -9.144 3.826 11.035 1.00 92.62 135 ALA A N 1
ATOM 1005 C CA . ALA A 1 135 ? -9.098 4.258 9.642 1.00 92.62 135 ALA A CA 1
ATOM 1006 C C . ALA A 1 135 ? -7.705 3.983 9.103 1.00 92.62 135 ALA A C 1
ATOM 1008 O O . ALA A 1 135 ? -6.726 4.008 9.848 1.00 92.62 135 ALA A O 1
ATOM 1009 N N . TRP A 1 136 ? -7.606 3.703 7.817 1.00 95.56 136 TRP A N 1
ATOM 1010 C CA . TRP A 1 136 ? -6.339 3.387 7.186 1.00 95.56 136 TRP A CA 1
ATOM 1011 C C . TRP A 1 136 ? -6.411 3.714 5.701 1.00 95.56 136 TRP A C 1
ATOM 1013 O O . TRP A 1 136 ? -7.496 3.839 5.135 1.00 95.56 136 TRP A O 1
ATOM 1023 N N . ALA A 1 137 ? -5.251 3.875 5.078 1.00 97.44 137 ALA A N 1
ATOM 1024 C CA . ALA A 1 137 ? -5.132 3.965 3.633 1.00 97.44 137 ALA A CA 1
ATOM 1025 C C . ALA A 1 137 ? -3.751 3.486 3.190 1.00 97.44 137 ALA A C 1
ATOM 1027 O O . ALA A 1 137 ? -2.744 3.813 3.826 1.00 97.44 137 ALA A O 1
ATOM 1028 N N . ALA A 1 138 ? -3.714 2.741 2.088 1.00 98.12 138 ALA A N 1
ATOM 1029 C CA . ALA A 1 138 ? -2.489 2.334 1.420 1.00 98.12 138 ALA A CA 1
ATOM 1030 C C . ALA A 1 138 ? -2.465 2.940 0.014 1.00 98.12 138 ALA A C 1
ATOM 1032 O O . ALA A 1 138 ? -3.368 2.698 -0.780 1.00 98.12 138 ALA A O 1
ATOM 1033 N N . GLU A 1 139 ? -1.451 3.743 -0.281 1.00 98.44 139 GLU A N 1
ATOM 1034 C CA . GLU A 1 139 ? -1.364 4.534 -1.513 1.00 98.44 139 GLU A CA 1
ATOM 1035 C C . GLU A 1 139 ? 0.027 4.416 -2.128 1.00 98.44 139 GLU A C 1
ATOM 1037 O O . GLU A 1 139 ? 0.999 4.117 -1.430 1.00 98.44 139 GLU A O 1
ATOM 1042 N N . HIS A 1 140 ? 0.141 4.702 -3.426 1.00 98.19 140 HIS A N 1
ATOM 1043 C CA . HIS A 1 140 ? 1.417 4.673 -4.139 1.00 98.19 140 HIS A CA 1
ATOM 1044 C C . HIS A 1 140 ? 1.653 5.907 -5.025 1.00 98.19 140 HIS A C 1
ATOM 1046 O O . HIS A 1 140 ? 0.738 6.609 -5.479 1.00 98.19 140 HIS A O 1
ATOM 1052 N N . ALA A 1 141 ? 2.928 6.207 -5.265 1.00 96.69 141 ALA A N 1
ATOM 1053 C CA . ALA A 1 141 ? 3.385 7.317 -6.095 1.00 96.69 141 ALA A CA 1
ATOM 1054 C C . ALA A 1 141 ? 4.814 7.075 -6.606 1.00 96.69 141 ALA A C 1
ATOM 1056 O O . ALA A 1 141 ? 5.487 6.155 -6.153 1.00 96.69 141 ALA A O 1
ATOM 1057 N N . GLY A 1 142 ? 5.290 7.915 -7.530 1.00 91.19 142 GLY A N 1
ATOM 1058 C CA . GLY A 1 142 ? 6.653 7.810 -8.073 1.00 91.19 142 GLY A CA 1
ATOM 1059 C C . GLY A 1 142 ? 7.768 8.086 -7.053 1.00 91.19 142 GLY A C 1
ATOM 1060 O O . GLY A 1 142 ? 8.916 7.741 -7.291 1.00 91.19 142 GLY A O 1
ATOM 1061 N N . SER A 1 143 ? 7.448 8.666 -5.891 1.00 92.50 143 SER A N 1
ATOM 1062 C CA . SER A 1 143 ? 8.401 8.880 -4.799 1.00 92.50 143 SER A CA 1
ATOM 1063 C C . SER A 1 143 ? 7.812 8.460 -3.456 1.00 92.50 143 SER A C 1
ATOM 1065 O O . SER A 1 143 ? 6.592 8.480 -3.256 1.00 92.50 143 SER A O 1
ATOM 1067 N N . ARG A 1 144 ? 8.690 8.129 -2.501 1.00 95.50 144 ARG A N 1
ATOM 1068 C CA . ARG A 1 144 ? 8.299 7.779 -1.128 1.00 95.50 144 ARG A CA 1
ATOM 1069 C C . ARG A 1 144 ? 7.504 8.905 -0.466 1.00 95.50 144 ARG A C 1
ATOM 1071 O O . ARG A 1 144 ? 6.431 8.656 0.070 1.00 95.50 144 ARG A O 1
ATOM 1078 N N . ARG A 1 145 ? 7.982 10.148 -0.591 1.00 96.88 145 ARG A N 1
ATOM 1079 C CA . ARG A 1 145 ? 7.331 11.342 -0.029 1.00 96.88 145 ARG A CA 1
ATOM 1080 C C . ARG A 1 145 ? 5.918 11.531 -0.578 1.00 96.88 145 ARG A C 1
ATOM 1082 O O . ARG A 1 145 ? 4.990 11.770 0.189 1.00 96.88 145 ARG A O 1
ATOM 1089 N N . SER A 1 146 ? 5.736 11.407 -1.892 1.00 97.06 146 SER A N 1
ATOM 1090 C CA . SER A 1 146 ? 4.412 11.544 -2.505 1.00 97.06 146 SER A CA 1
ATOM 1091 C C . SER A 1 146 ? 3.473 10.405 -2.100 1.00 97.06 146 SER A C 1
ATOM 1093 O O . SER A 1 146 ? 2.283 10.642 -1.910 1.00 97.06 146 SER A O 1
ATOM 1095 N N . ALA A 1 147 ? 3.987 9.182 -1.932 1.00 98.25 147 ALA A N 1
ATOM 1096 C CA . ALA A 1 147 ? 3.191 8.050 -1.463 1.00 98.25 147 ALA A CA 1
ATOM 1097 C C . ALA A 1 147 ? 2.717 8.266 -0.018 1.00 98.25 147 ALA A C 1
ATOM 1099 O O . ALA A 1 147 ? 1.538 8.093 0.277 1.00 98.25 147 ALA A O 1
ATOM 1100 N N . GLU A 1 148 ? 3.608 8.728 0.862 1.00 98.50 148 GLU A N 1
ATOM 1101 C CA . GLU A 1 148 ? 3.291 9.076 2.253 1.00 98.50 148 GLU A CA 1
ATOM 1102 C C . GLU A 1 148 ? 2.236 10.179 2.345 1.00 98.50 148 GLU A C 1
ATOM 1104 O O . GLU A 1 148 ? 1.269 10.048 3.094 1.00 98.50 148 GLU A O 1
ATOM 1109 N N . GLN A 1 149 ? 2.379 11.241 1.550 1.00 98.31 149 GLN A N 1
ATOM 1110 C CA . GLN A 1 149 ? 1.406 12.333 1.495 1.00 98.31 149 GLN A CA 1
ATOM 1111 C C . GLN A 1 149 ? 0.024 11.845 1.054 1.00 98.31 149 GLN A C 1
ATOM 1113 O O . GLN A 1 149 ? -0.974 12.186 1.690 1.00 98.31 149 GLN A O 1
ATOM 1118 N N . LYS A 1 150 ? -0.044 11.019 0.001 1.00 98.44 150 LYS A N 1
ATOM 1119 C CA . LYS A 1 150 ? -1.306 10.424 -0.455 1.00 98.44 150 LYS A CA 1
ATOM 1120 C C . LYS A 1 150 ? -1.924 9.530 0.616 1.00 98.44 150 LYS A C 1
ATOM 1122 O O . LYS A 1 150 ? -3.098 9.698 0.926 1.00 98.44 150 LYS A O 1
ATOM 1127 N N . ALA A 1 151 ? -1.136 8.641 1.223 1.00 98.38 151 ALA A N 1
ATOM 1128 C CA . ALA A 1 151 ? -1.618 7.742 2.269 1.00 98.38 151 ALA A CA 1
ATOM 1129 C C . ALA A 1 151 ? -2.169 8.526 3.469 1.00 98.38 151 ALA A C 1
ATOM 1131 O O . ALA A 1 151 ? -3.255 8.228 3.960 1.00 98.38 151 ALA A O 1
ATOM 1132 N N . MET A 1 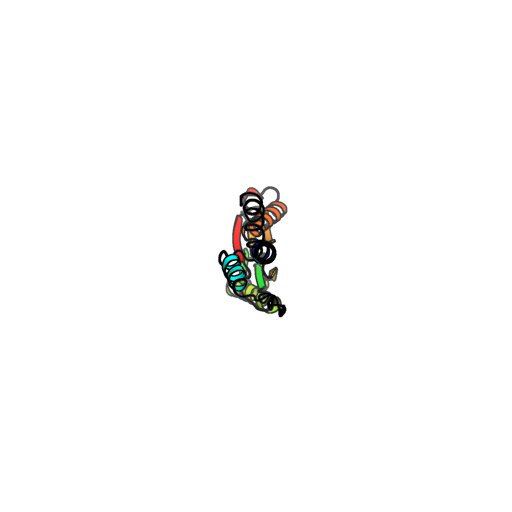152 ? -1.467 9.576 3.907 1.00 98.31 152 MET A N 1
ATOM 1133 C CA . MET A 1 152 ? -1.932 10.458 4.980 1.00 98.31 152 MET A CA 1
ATOM 1134 C C . MET A 1 152 ? -3.225 11.188 4.617 1.00 98.31 152 MET A C 1
ATOM 1136 O O . MET A 1 152 ? -4.131 11.248 5.446 1.00 98.31 152 MET A O 1
ATOM 1140 N N . LEU A 1 153 ? -3.335 11.707 3.390 1.00 97.94 153 LEU A N 1
ATOM 1141 C CA . LEU A 1 153 ? -4.535 12.395 2.916 1.00 97.94 153 LEU A CA 1
ATOM 1142 C C . LEU A 1 153 ? -5.740 11.449 2.862 1.00 97.94 153 LEU A C 1
ATOM 1144 O O . LEU A 1 153 ? -6.800 11.779 3.393 1.00 97.94 153 LEU A O 1
ATOM 1148 N N . SER A 1 154 ? -5.581 10.267 2.265 1.00 97.81 154 SER A N 1
ATOM 1149 C CA . SER A 1 154 ? -6.639 9.257 2.189 1.00 97.81 154 SER A CA 1
ATOM 1150 C C . SER A 1 154 ? -7.033 8.764 3.586 1.00 97.81 154 SER A C 1
ATOM 1152 O O . SER A 1 154 ? -8.219 8.745 3.910 1.00 97.81 154 SER A O 1
ATOM 1154 N N . CYS A 1 155 ? -6.063 8.487 4.466 1.00 96.62 155 CYS A N 1
ATOM 1155 C CA . CYS A 1 155 ? -6.343 8.130 5.858 1.00 96.62 155 CYS A CA 1
ATOM 1156 C C . CYS A 1 155 ? -7.138 9.232 6.566 1.00 96.62 155 CYS A C 1
ATOM 1158 O O . CYS A 1 155 ? -8.150 8.940 7.198 1.00 96.62 155 CYS A O 1
ATOM 1160 N N . ALA A 1 156 ? -6.723 10.498 6.440 1.00 95.50 156 ALA A N 1
ATOM 1161 C CA . ALA A 1 156 ? -7.400 11.631 7.064 1.00 95.50 156 ALA A CA 1
ATOM 1162 C C . ALA A 1 156 ? -8.855 11.763 6.589 1.00 95.50 156 ALA A C 1
ATOM 1164 O O . ALA A 1 156 ? -9.744 12.011 7.404 1.00 95.50 156 ALA A O 1
ATOM 1165 N N . ARG A 1 157 ? -9.113 11.534 5.293 1.00 95.44 157 ARG A N 1
ATOM 1166 C CA . ARG A 1 157 ? -10.471 11.528 4.727 1.00 95.44 157 ARG A CA 1
ATOM 1167 C C . ARG A 1 157 ? -11.342 10.439 5.352 1.00 95.44 157 ARG A C 1
ATOM 1169 O O . ARG A 1 157 ? -12.465 10.736 5.743 1.00 95.44 157 ARG A O 1
ATOM 1176 N N . PHE A 1 158 ? -10.826 9.218 5.497 1.00 92.56 158 PHE A N 1
ATOM 1177 C CA . PHE A 1 158 ? -11.565 8.115 6.126 1.00 92.56 158 PHE A CA 1
ATOM 1178 C C . PHE A 1 158 ? -11.704 8.271 7.647 1.00 92.56 158 PHE A C 1
ATOM 1180 O O . PHE A 1 158 ? -12.692 7.845 8.233 1.00 92.56 158 PHE A O 1
ATOM 1187 N N . ALA A 1 159 ? -10.733 8.912 8.296 1.00 90.94 159 ALA A N 1
ATOM 1188 C CA . ALA A 1 159 ? -10.729 9.171 9.731 1.00 90.94 159 ALA A CA 1
ATOM 1189 C C . ALA A 1 159 ? -11.709 10.275 10.171 1.00 90.94 159 ALA A C 1
ATOM 1191 O O . ALA A 1 159 ? -12.040 10.355 11.359 1.00 90.94 159 ALA A O 1
ATOM 1192 N N . GLY A 1 160 ? -12.127 11.156 9.255 1.00 89.44 160 GLY A N 1
ATOM 1193 C CA . GLY A 1 160 ? -13.041 12.261 9.542 1.00 89.44 160 GLY A CA 1
ATOM 1194 C C . GLY A 1 160 ? -12.535 13.152 10.692 1.00 89.44 160 GLY A C 1
ATOM 1195 O O . GLY A 1 160 ? -11.394 13.618 10.644 1.00 89.44 160 GLY A O 1
ATOM 1196 N N . PRO A 1 161 ? -13.320 13.373 11.767 1.00 88.75 161 PRO A N 1
ATOM 1197 C CA . PRO A 1 161 ? -12.905 14.197 12.913 1.00 88.75 161 PRO A CA 1
ATOM 1198 C C . PRO A 1 161 ? -11.609 13.739 13.599 1.00 88.75 161 PRO A C 1
ATOM 1200 O O . PRO A 1 161 ? -10.954 14.518 14.292 1.00 88.75 161 PRO A O 1
ATOM 1203 N N . ALA A 1 162 ? -11.221 12.475 13.413 1.00 87.69 162 ALA A N 1
ATOM 1204 C CA . ALA A 1 162 ? -10.008 11.905 13.979 1.00 87.69 162 ALA A CA 1
ATOM 1205 C C . ALA A 1 162 ? -8.812 11.921 13.004 1.00 87.69 162 ALA A C 1
ATOM 1207 O O . ALA A 1 162 ? -7.814 11.248 13.261 1.00 87.69 162 ALA A O 1
ATOM 1208 N N . ALA A 1 163 ? -8.876 12.703 11.917 1.00 89.31 163 ALA A N 1
ATOM 1209 C CA . ALA A 1 163 ? -7.819 12.848 10.909 1.00 89.31 163 ALA A CA 1
ATOM 1210 C C . ALA A 1 163 ? -6.422 13.107 11.494 1.00 89.31 163 ALA A C 1
ATOM 1212 O O . ALA A 1 163 ? -5.439 12.531 11.034 1.00 89.31 163 ALA A O 1
ATOM 1213 N N . LYS A 1 164 ? -6.335 13.913 12.560 1.00 90.50 164 LYS A N 1
ATOM 1214 C CA . LYS A 1 164 ? -5.073 14.242 13.249 1.00 90.50 164 LYS A CA 1
ATOM 1215 C C . LYS A 1 164 ? -4.338 13.035 13.850 1.00 90.50 164 LYS A C 1
ATOM 1217 O O . LYS A 1 164 ? -3.172 13.151 14.201 1.00 90.50 164 LYS A O 1
ATOM 1222 N N . ASN A 1 165 ? -5.018 11.896 13.987 1.00 91.75 165 ASN A N 1
ATOM 1223 C CA . ASN A 1 165 ? -4.460 10.672 14.558 1.00 91.75 165 ASN A CA 1
ATOM 1224 C C . ASN A 1 165 ? -3.943 9.696 13.483 1.00 91.75 165 ASN A C 1
ATOM 1226 O O . ASN A 1 165 ? -3.420 8.634 13.833 1.00 91.75 165 ASN A O 1
ATOM 1230 N N . CYS A 1 166 ? -4.100 10.024 12.195 1.00 95.56 166 CYS A N 1
ATOM 1231 C CA . CYS A 1 166 ? -3.446 9.294 11.114 1.00 95.56 166 CYS A CA 1
ATOM 1232 C C . CYS A 1 166 ? -1.931 9.471 11.199 1.00 95.56 166 CYS A C 1
ATOM 1234 O O . CYS A 1 166 ? -1.434 10.568 11.439 1.00 95.56 166 CYS A O 1
ATOM 1236 N N . ARG A 1 167 ? -1.194 8.388 10.963 1.00 96.69 167 ARG A N 1
ATOM 1237 C CA . ARG A 1 167 ? 0.263 8.407 10.822 1.00 96.69 167 ARG A CA 1
ATOM 1238 C C . ARG A 1 167 ? 0.708 7.370 9.808 1.00 96.69 167 ARG A C 1
ATOM 1240 O O . ARG A 1 167 ? 0.119 6.291 9.739 1.00 96.69 167 ARG A O 1
ATOM 1247 N N . VAL A 1 168 ? 1.772 7.668 9.071 1.00 97.94 168 VAL A N 1
ATOM 1248 C CA . VAL A 1 168 ? 2.454 6.670 8.245 1.00 97.94 168 VAL A CA 1
ATOM 1249 C C . VAL A 1 168 ? 3.096 5.645 9.173 1.00 97.94 168 VAL A C 1
ATOM 1251 O O . VAL A 1 168 ? 3.895 5.999 10.035 1.00 97.94 168 VAL A O 1
ATOM 1254 N N . VAL A 1 169 ? 2.742 4.375 9.001 1.00 97.12 169 VAL A N 1
ATOM 1255 C CA . VAL A 1 169 ? 3.360 3.258 9.736 1.00 97.12 169 VAL A CA 1
ATOM 1256 C C . VAL A 1 169 ? 4.382 2.517 8.884 1.00 97.12 169 VAL A C 1
ATOM 1258 O O . VAL A 1 169 ? 5.272 1.859 9.418 1.00 97.12 169 VAL A O 1
ATOM 1261 N N . LYS A 1 170 ? 4.276 2.631 7.555 1.00 97.75 170 LYS A N 1
ATOM 1262 C CA . LYS A 1 170 ? 5.230 2.032 6.629 1.00 97.75 170 LYS A CA 1
ATOM 1263 C C . LYS A 1 170 ? 5.264 2.783 5.307 1.00 97.75 170 LYS A C 1
ATOM 1265 O O . LYS A 1 170 ? 4.225 3.188 4.803 1.00 97.75 170 LYS A O 1
ATOM 1270 N N . SER A 1 171 ? 6.449 2.898 4.719 1.00 97.75 171 SER A N 1
ATOM 1271 C CA . SER A 1 171 ? 6.649 3.327 3.335 1.00 97.75 171 SER A CA 1
ATOM 1272 C C . SER A 1 171 ? 7.875 2.627 2.753 1.00 97.75 171 SER A C 1
ATOM 1274 O O . SER A 1 171 ? 8.804 2.310 3.500 1.00 97.75 171 SER A O 1
ATOM 1276 N N . PHE A 1 172 ? 7.882 2.331 1.455 1.00 97.75 172 PHE A N 1
ATOM 1277 C CA . PHE A 1 172 ? 9.007 1.696 0.752 1.00 97.75 172 PHE A CA 1
ATOM 1278 C C . PHE A 1 172 ? 8.820 1.789 -0.766 1.00 97.75 172 PHE A C 1
ATOM 1280 O O . PHE A 1 172 ? 7.718 2.058 -1.239 1.00 97.75 172 PHE A O 1
ATOM 1287 N N . CYS A 1 173 ? 9.891 1.556 -1.521 1.00 97.25 173 CYS A N 1
ATOM 1288 C CA . CYS A 1 173 ? 9.861 1.500 -2.979 1.00 97.25 173 CYS A CA 1
ATOM 1289 C C . CYS A 1 173 ? 9.937 0.052 -3.469 1.00 97.25 173 CYS A C 1
ATOM 1291 O O . CYS A 1 173 ? 10.492 -0.814 -2.794 1.00 97.25 173 CYS A O 1
ATOM 1293 N N . ALA A 1 174 ? 9.323 -0.224 -4.622 1.00 95.12 174 ALA A N 1
ATOM 1294 C CA . ALA A 1 174 ? 9.281 -1.565 -5.201 1.00 95.12 174 ALA A CA 1
ATOM 1295 C C . ALA A 1 174 ? 10.683 -2.067 -5.571 1.00 95.12 174 ALA A C 1
ATOM 1297 O O . ALA A 1 174 ? 10.929 -3.267 -5.539 1.00 95.12 174 ALA A O 1
ATOM 1298 N N . ARG A 1 175 ? 11.599 -1.146 -5.877 1.00 92.75 175 ARG A N 1
ATOM 1299 C CA . ARG A 1 175 ? 13.040 -1.377 -5.961 1.00 92.75 175 ARG A CA 1
ATOM 1300 C C . ARG A 1 175 ? 13.688 -0.758 -4.717 1.00 92.75 175 ARG A C 1
ATOM 1302 O O . ARG A 1 175 ? 13.317 0.361 -4.357 1.00 92.75 175 ARG A O 1
ATOM 1309 N N . GLN A 1 176 ? 14.572 -1.501 -4.056 1.00 72.06 176 GLN A N 1
ATOM 1310 C CA . GLN A 1 176 ? 15.402 -1.015 -2.947 1.00 72.06 176 GLN A CA 1
ATOM 1311 C C . GLN A 1 176 ? 16.838 -0.844 -3.408 1.00 72.06 176 GLN A C 1
ATOM 1313 O O . GLN A 1 176 ? 17.234 -1.620 -4.307 1.00 72.06 176 GLN A O 1
#

Mean predicted aligned error: 14.2 Å

pLDDT: mean 79.59, std 20.32, range [34.19, 98.69]

Radius of gyration: 25.52 Å; Cα contacts (8 Å, |Δi|>4): 339; chains: 1; bounding box: 66×58×67 Å

Sequence (176 aa):
MSILRVLFFAILGVMSWHTASFACYSQCSLECDRSNDASCIPLCVSSCQGMNMDYIEPGSGAKLPDKYGAIAFSHATMNYGISYNFDSRQAAEAAAVNYCANNANKPTDCQVATWFYNHCGALAIKPNSGKGDGAWAAEHAGSRRSAEQKAMLSCARFAGPAAKNCRVVKSFCARQ

Solvent-accessible surface area (backbone atoms only — not comparable to full-atom values): 9734 Å² total; per-residue (Å²): 138,91,62,87,75,64,71,71,63,71,72,77,72,73,82,87,68,66,74,72,56,52,58,54,51,57,50,39,48,69,67,34,72,48,62,87,45,86,60,45,48,61,57,51,54,60,70,63,76,74,79,66,92,88,64,84,64,80,71,76,79,69,71,73,79,67,20,10,16,14,34,9,36,16,81,91,76,70,37,57,16,61,30,54,63,24,84,38,62,68,60,9,42,52,44,1,23,50,47,13,22,78,72,34,104,54,42,90,50,32,38,77,57,39,70,46,60,58,22,7,35,11,34,11,40,20,73,58,77,90,70,67,79,55,22,56,26,52,28,69,28,66,38,54,68,56,2,42,53,48,4,44,52,49,11,23,64,67,33,50,97,50,26,86,56,38,42,76,80,46,70,49,43,6,60,128